Protein AF-A0A965UXH4-F1 (afdb_monomer_lite)

pLDDT: mean 91.54, std 8.18, range [50.12, 96.06]

Structure (mmCIF, N/CA/C/O backbone):
data_AF-A0A965UXH4-F1
#
_entry.id   AF-A0A965UXH4-F1
#
loop_
_atom_site.group_PDB
_atom_site.id
_atom_site.type_symbol
_atom_site.label_atom_id
_atom_site.label_alt_id
_atom_site.label_comp_id
_atom_site.label_asym_id
_atom_site.label_entity_id
_atom_site.label_seq_id
_atom_site.pdbx_PDB_ins_code
_atom_site.Cartn_x
_atom_site.Cartn_y
_atom_site.Cartn_z
_atom_site.occupancy
_atom_site.B_iso_or_equiv
_atom_site.auth_seq_id
_atom_site.auth_comp_id
_atom_site.auth_asym_id
_atom_site.auth_atom_id
_atom_site.pdbx_PDB_model_num
ATOM 1 N N . MET A 1 1 ? -14.035 6.939 7.197 1.00 62.00 1 MET A N 1
ATOM 2 C CA . MET A 1 1 ? -13.379 5.713 6.672 1.00 62.00 1 MET A CA 1
ATOM 3 C C . MET A 1 1 ? -13.310 4.689 7.808 1.00 62.00 1 MET A C 1
ATOM 5 O O . MET A 1 1 ? -12.896 5.083 8.887 1.00 62.00 1 MET A O 1
ATOM 9 N N . SER A 1 2 ? -13.761 3.436 7.649 1.00 86.50 2 SER A N 1
ATOM 10 C CA . SER A 1 2 ? -13.751 2.456 8.760 1.00 86.50 2 SER A CA 1
ATOM 11 C C . SER A 1 2 ? -12.403 1.735 8.881 1.00 86.50 2 SER A C 1
ATOM 13 O O . SER A 1 2 ? -11.711 1.562 7.877 1.00 86.50 2 SER A O 1
ATOM 15 N N . VAL A 1 3 ? -12.055 1.246 10.080 1.00 90.06 3 VAL A N 1
ATOM 16 C CA . VAL A 1 3 ? -10.842 0.429 10.315 1.00 90.06 3 VAL A CA 1
ATOM 17 C C . VAL A 1 3 ? -10.788 -0.777 9.369 1.00 90.06 3 VAL A C 1
ATOM 19 O O . VAL A 1 3 ? -9.725 -1.089 8.835 1.00 90.06 3 VAL A O 1
ATOM 22 N N . LYS A 1 4 ? -11.939 -1.408 9.086 1.00 91.81 4 LYS A N 1
ATOM 23 C CA . LYS A 1 4 ? -12.045 -2.496 8.098 1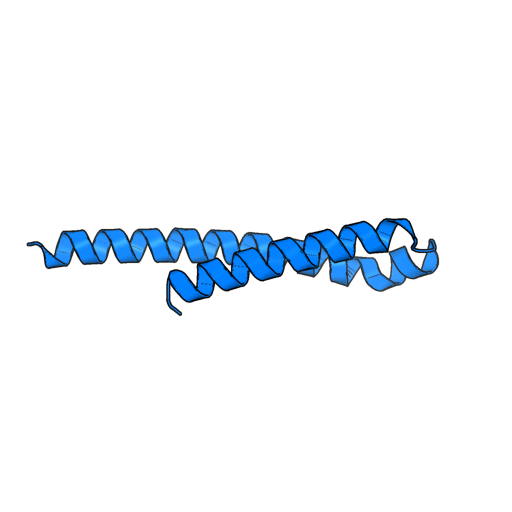.00 91.81 4 LYS A CA 1
ATOM 24 C C . LYS A 1 4 ? -11.625 -2.039 6.695 1.00 91.81 4 LYS A C 1
ATOM 26 O O . LYS A 1 4 ? -10.767 -2.670 6.091 1.00 91.81 4 LYS A O 1
ATOM 31 N N . ARG A 1 5 ? -12.162 -0.917 6.195 1.00 92.06 5 ARG A N 1
ATOM 32 C CA . ARG A 1 5 ? -11.812 -0.376 4.864 1.00 92.06 5 ARG A CA 1
ATOM 33 C C . ARG A 1 5 ? -10.335 0.026 4.773 1.00 92.06 5 ARG A C 1
ATOM 35 O O . ARG A 1 5 ? -9.692 -0.296 3.783 1.00 92.06 5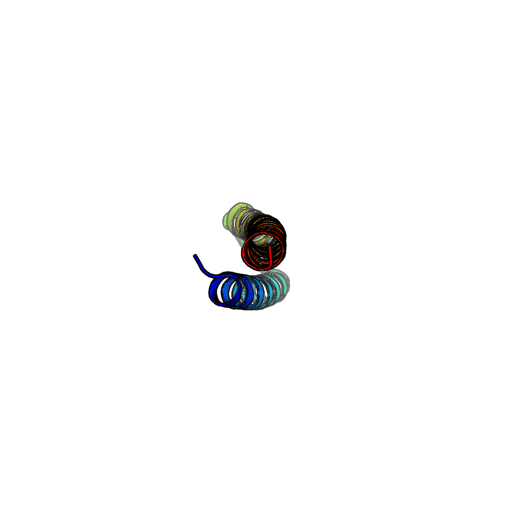 ARG A O 1
ATOM 42 N N . LEU A 1 6 ? -9.783 0.646 5.820 1.00 92.69 6 LEU A N 1
ATOM 43 C CA . LEU A 1 6 ? -8.351 0.972 5.899 1.00 92.69 6 LEU A CA 1
ATOM 44 C C . LEU A 1 6 ? -7.462 -0.279 5.924 1.00 92.69 6 LEU A C 1
ATOM 46 O O . LEU A 1 6 ? -6.387 -0.286 5.331 1.00 92.69 6 LEU A O 1
ATOM 50 N N . THR A 1 7 ? -7.913 -1.349 6.581 1.00 94.19 7 THR A N 1
ATOM 51 C CA . THR A 1 7 ? -7.192 -2.631 6.600 1.00 94.19 7 THR A CA 1
ATOM 52 C C . THR A 1 7 ? -7.118 -3.235 5.201 1.00 94.19 7 THR A C 1
ATOM 54 O O . THR A 1 7 ? -6.027 -3.599 4.766 1.00 94.19 7 THR A O 1
ATOM 57 N N . TYR A 1 8 ? -8.240 -3.275 4.476 1.00 95.12 8 TYR A N 1
ATOM 58 C CA . TYR A 1 8 ? -8.259 -3.752 3.092 1.00 95.12 8 TYR A CA 1
ATOM 59 C C . TYR A 1 8 ? -7.409 -2.884 2.167 1.00 95.12 8 TYR A C 1
ATOM 61 O O . TYR A 1 8 ? -6.625 -3.418 1.389 1.00 95.12 8 TYR A O 1
ATOM 69 N N . LEU A 1 9 ? -7.499 -1.556 2.289 1.00 93.88 9 LEU A N 1
ATOM 70 C CA . LEU A 1 9 ? -6.680 -0.640 1.496 1.00 93.88 9 LEU A CA 1
ATOM 71 C C . LEU A 1 9 ? -5.185 -0.898 1.711 1.00 93.88 9 LEU A C 1
ATOM 73 O O . LEU A 1 9 ? -4.435 -1.001 0.747 1.00 93.88 9 LEU A O 1
ATOM 77 N N . LYS A 1 10 ? -4.754 -1.073 2.965 1.00 94.69 10 LYS A N 1
ATOM 78 C CA . LYS A 1 10 ? -3.360 -1.406 3.282 1.00 94.69 10 LYS A CA 1
ATOM 79 C C . LYS A 1 10 ? -2.936 -2.746 2.669 1.00 94.69 10 LYS A C 1
ATOM 81 O O . LYS A 1 10 ? -1.823 -2.854 2.166 1.00 94.69 10 LYS A O 1
ATOM 86 N N . GLN A 1 11 ? -3.793 -3.767 2.726 1.00 95.25 11 GLN A N 1
ATOM 87 C CA . GLN A 1 11 ? -3.505 -5.073 2.122 1.00 95.25 11 GLN A CA 1
ATOM 88 C C . GLN A 1 11 ? -3.356 -4.972 0.602 1.00 95.25 11 GLN A C 1
ATOM 90 O O . GLN A 1 11 ? -2.401 -5.520 0.054 1.00 95.25 11 GLN A O 1
ATOM 95 N N . LEU A 1 12 ? -4.262 -4.242 -0.053 1.00 95.25 12 LEU A N 1
ATOM 96 C CA . LEU A 1 12 ? -4.212 -4.004 -1.490 1.00 95.25 12 LEU A CA 1
ATOM 97 C C . LEU A 1 12 ? -2.927 -3.269 -1.878 1.00 95.25 12 LEU A C 1
ATOM 99 O O . LEU A 1 12 ? -2.204 -3.763 -2.734 1.00 95.25 12 LEU A O 1
ATOM 103 N N . LEU A 1 13 ? -2.612 -2.158 -1.202 1.00 95.19 13 LEU A N 1
ATOM 104 C CA . LEU A 1 13 ? -1.397 -1.379 -1.456 1.00 95.19 13 LEU A CA 1
ATOM 105 C C . LEU A 1 13 ? -0.140 -2.235 -1.310 1.00 95.19 13 LEU A C 1
ATOM 107 O O . LEU A 1 13 ? 0.694 -2.252 -2.206 1.00 95.19 13 LEU A O 1
ATOM 111 N N . ARG A 1 14 ? -0.039 -3.019 -0.231 1.00 95.06 14 ARG A N 1
ATOM 112 C CA . ARG A 1 14 ? 1.095 -3.925 -0.021 1.00 95.06 14 ARG A CA 1
ATOM 113 C C . ARG A 1 14 ? 1.245 -4.929 -1.166 1.00 95.06 14 ARG A C 1
ATOM 115 O O . ARG A 1 14 ? 2.357 -5.165 -1.633 1.00 95.06 14 ARG A O 1
ATOM 122 N N . TYR A 1 15 ? 0.140 -5.522 -1.617 1.00 96.06 15 TYR A N 1
ATOM 123 C CA . TYR A 1 15 ? 0.154 -6.465 -2.734 1.00 96.06 15 TYR A CA 1
ATOM 124 C C . TYR A 1 15 ? 0.581 -5.789 -4.044 1.00 96.06 15 TYR A C 1
ATOM 126 O O . TYR A 1 15 ? 1.478 -6.281 -4.728 1.00 96.06 15 TYR A O 1
ATOM 134 N N . THR A 1 16 ? -0.009 -4.640 -4.378 1.00 95.25 16 THR A N 1
ATOM 135 C CA . THR A 1 16 ? 0.303 -3.923 -5.620 1.00 95.25 16 THR A CA 1
ATOM 136 C C . THR A 1 16 ? 1.737 -3.406 -5.636 1.00 95.25 16 THR A C 1
ATOM 138 O O . THR A 1 16 ? 2.423 -3.576 -6.639 1.00 95.25 16 THR A O 1
ATOM 141 N N . THR A 1 17 ? 2.229 -2.851 -4.524 1.00 95.44 17 THR A N 1
ATOM 142 C CA . THR A 1 17 ? 3.615 -2.374 -4.400 1.00 95.44 17 THR A CA 1
ATOM 143 C C . THR A 1 17 ? 4.605 -3.530 -4.532 1.00 95.44 17 THR A C 1
ATOM 145 O O . THR A 1 17 ? 5.624 -3.385 -5.204 1.00 95.44 17 THR A O 1
ATOM 148 N N . ALA A 1 18 ? 4.303 -4.702 -3.961 1.00 95.69 18 ALA A N 1
ATOM 149 C CA . ALA A 1 18 ? 5.140 -5.890 -4.124 1.00 95.69 18 ALA A CA 1
ATOM 150 C C . ALA A 1 18 ? 5.236 -6.323 -5.596 1.00 95.69 18 ALA A C 1
ATOM 152 O O . ALA A 1 18 ? 6.339 -6.498 -6.110 1.00 95.69 18 ALA A O 1
ATOM 153 N N . ARG A 1 19 ? 4.100 -6.408 -6.302 1.00 95.50 19 ARG A N 1
ATOM 154 C CA . ARG A 1 19 ? 4.073 -6.753 -7.734 1.00 95.50 19 ARG A CA 1
ATOM 155 C C . ARG A 1 19 ? 4.777 -5.712 -8.603 1.00 95.50 19 ARG A C 1
ATOM 157 O O . ARG A 1 19 ? 5.476 -6.081 -9.541 1.00 95.50 19 ARG A O 1
ATOM 164 N N . LEU A 1 20 ? 4.655 -4.430 -8.265 1.00 93.88 20 LEU A N 1
ATOM 165 C CA . LEU A 1 20 ? 5.360 -3.344 -8.948 1.00 93.88 20 LEU A CA 1
ATOM 166 C C . LEU A 1 20 ? 6.885 -3.468 -8.776 1.00 93.88 20 LEU A C 1
ATOM 168 O O . LEU A 1 20 ? 7.635 -3.323 -9.738 1.00 93.88 20 LEU A O 1
ATOM 172 N N . LYS A 1 21 ? 7.353 -3.787 -7.563 1.00 93.00 21 LYS A N 1
ATOM 173 C CA . LYS A 1 21 ? 8.779 -4.015 -7.274 1.00 93.00 21 LYS A CA 1
ATOM 174 C C . LYS A 1 21 ? 9.324 -5.276 -7.938 1.00 93.00 21 LYS A C 1
ATOM 176 O O . LYS A 1 21 ? 10.498 -5.306 -8.290 1.00 93.00 21 LYS A O 1
ATOM 181 N N . GLU A 1 22 ? 8.501 -6.305 -8.111 1.00 95.44 22 GLU A N 1
ATOM 182 C CA . GLU A 1 22 ? 8.871 -7.476 -8.907 1.00 95.44 22 GLU A CA 1
ATOM 183 C C . GLU A 1 22 ? 9.014 -7.113 -10.385 1.00 95.44 22 GLU A C 1
ATOM 185 O O . GLU A 1 22 ? 10.056 -7.406 -10.959 1.00 95.44 22 GLU A O 1
ATOM 190 N N . ALA A 1 23 ? 8.047 -6.393 -10.961 1.00 92.25 23 ALA A N 1
ATOM 191 C CA . ALA A 1 23 ? 8.112 -5.934 -12.351 1.00 92.25 23 ALA A CA 1
ATOM 192 C C . ALA A 1 23 ? 9.321 -5.021 -12.620 1.00 92.25 23 ALA A C 1
ATOM 194 O O . ALA A 1 23 ? 9.905 -5.080 -13.698 1.00 92.25 23 ALA A O 1
ATOM 195 N N . ARG A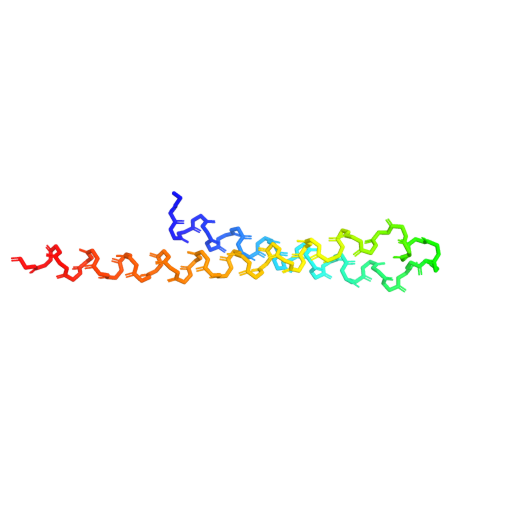 1 24 ? 9.742 -4.222 -11.626 1.00 92.31 24 ARG A N 1
ATOM 196 C CA . ARG A 1 24 ? 10.957 -3.394 -11.705 1.00 92.31 24 ARG A CA 1
ATOM 197 C C . ARG A 1 24 ? 12.208 -4.205 -12.055 1.00 92.31 24 ARG A C 1
ATOM 199 O O . ARG A 1 24 ? 13.109 -3.657 -12.678 1.00 92.31 24 ARG A O 1
ATOM 206 N N . LYS A 1 25 ? 12.292 -5.481 -11.663 1.00 93.50 25 LYS A N 1
ATOM 207 C CA . LYS A 1 25 ? 13.475 -6.319 -11.938 1.00 93.50 25 LYS A CA 1
ATOM 208 C C . LYS A 1 25 ? 13.725 -6.516 -13.434 1.00 93.50 25 LYS A C 1
ATOM 210 O O . LYS A 1 25 ? 14.874 -6.690 -13.820 1.00 93.50 25 LYS A O 1
ATOM 215 N N . ASP A 1 26 ? 12.672 -6.433 -14.242 1.00 94.50 26 ASP A N 1
ATOM 216 C CA . ASP A 1 26 ? 12.731 -6.612 -15.693 1.00 94.50 26 ASP A CA 1
ATOM 217 C C . ASP A 1 26 ? 12.826 -5.272 -16.443 1.00 94.50 26 ASP A C 1
ATOM 219 O O . ASP A 1 26 ? 12.799 -5.231 -17.674 1.00 94.50 26 ASP A O 1
ATOM 223 N N . TRP A 1 27 ? 12.902 -4.148 -15.722 1.00 94.06 27 TRP A N 1
ATOM 224 C CA . TRP A 1 27 ? 12.972 -2.829 -16.339 1.00 94.06 27 TRP A CA 1
ATOM 225 C C . TRP A 1 27 ? 14.364 -2.532 -16.884 1.00 94.06 27 TRP A C 1
ATOM 227 O O . TRP A 1 27 ? 15.390 -2.743 -16.241 1.00 94.06 27 TRP A O 1
ATOM 237 N N . THR A 1 28 ? 14.387 -1.931 -18.066 1.00 95.62 28 THR A N 1
ATOM 238 C CA . THR A 1 28 ? 15.576 -1.270 -18.602 1.00 95.62 28 THR A CA 1
ATOM 239 C C . THR A 1 28 ? 15.921 -0.021 -17.785 1.00 95.62 28 THR A C 1
ATOM 241 O O . THR A 1 28 ? 15.063 0.579 -17.134 1.00 95.62 28 THR A O 1
ATOM 244 N N . HIS A 1 29 ? 17.165 0.453 -17.888 1.00 92.94 29 HIS A N 1
ATOM 245 C CA . HIS A 1 29 ? 17.613 1.665 -17.192 1.00 92.94 29 HIS A CA 1
ATOM 246 C C . HIS A 1 29 ? 16.749 2.906 -17.503 1.00 92.94 29 HIS A C 1
ATOM 248 O O . HIS A 1 29 ? 16.476 3.726 -16.625 1.00 92.94 29 HIS A O 1
ATOM 254 N N . SER A 1 30 ? 16.270 3.038 -18.747 1.00 94.94 30 SER A N 1
ATOM 255 C CA . SER A 1 30 ? 15.376 4.135 -19.138 1.00 94.94 30 SER A CA 1
ATOM 256 C C . SER A 1 30 ? 14.001 4.023 -18.471 1.00 94.94 30 SER A C 1
ATOM 258 O O . SER A 1 30 ? 13.493 5.024 -17.968 1.00 94.94 30 SER A O 1
ATOM 260 N N . GLN A 1 31 ? 13.429 2.817 -18.401 1.00 94.06 31 GLN A N 1
ATOM 261 C CA . GLN A 1 31 ? 12.162 2.574 -17.701 1.00 94.06 31 GLN A CA 1
ATOM 262 C C . GLN A 1 31 ? 12.295 2.841 -16.201 1.00 94.06 31 GLN A C 1
ATOM 264 O O . GLN A 1 31 ? 11.440 3.499 -15.616 1.00 94.06 31 GLN A O 1
ATOM 269 N N . GLU A 1 32 ? 13.398 2.415 -15.584 1.00 92.25 32 GLU A N 1
ATOM 270 C CA . GLU A 1 32 ? 13.660 2.689 -14.173 1.00 92.25 32 GLU A CA 1
ATOM 271 C C . GLU A 1 32 ? 13.756 4.188 -13.877 1.00 92.25 32 GLU A C 1
ATOM 273 O O . GLU A 1 32 ? 13.199 4.653 -12.883 1.00 92.25 32 GLU A O 1
ATOM 278 N N . LYS A 1 33 ? 14.397 4.966 -14.758 1.00 93.81 33 LYS A N 1
ATOM 279 C CA . LYS A 1 33 ? 14.449 6.427 -14.631 1.00 93.81 33 LYS A CA 1
ATOM 280 C C . LYS A 1 33 ? 13.067 7.068 -14.791 1.00 93.81 33 LYS A C 1
ATOM 282 O O . LYS A 1 33 ? 12.748 7.983 -14.036 1.00 93.81 33 LYS A O 1
ATOM 287 N N . ASN A 1 34 ? 12.265 6.587 -15.739 1.00 94.00 34 ASN A N 1
ATOM 288 C CA . ASN A 1 34 ? 10.959 7.164 -16.067 1.00 94.00 34 ASN A CA 1
ATOM 289 C C . ASN A 1 34 ? 9.862 6.839 -15.042 1.00 94.00 34 ASN A C 1
ATOM 291 O O . ASN A 1 34 ? 8.923 7.613 -14.930 1.00 94.00 34 ASN A O 1
ATOM 295 N N . TYR A 1 35 ? 9.973 5.723 -14.313 1.00 94.06 35 TYR A N 1
ATOM 296 C CA . TYR A 1 35 ? 8.947 5.254 -13.366 1.00 94.06 35 TYR A CA 1
ATOM 297 C C . TYR A 1 35 ? 9.402 5.264 -11.899 1.00 94.06 35 TYR A C 1
ATOM 299 O O . TYR A 1 35 ? 8.763 4.670 -11.023 1.00 94.06 35 TYR A O 1
ATOM 307 N N . LYS A 1 36 ? 10.533 5.915 -11.607 1.00 91.75 36 LYS A N 1
ATOM 308 C CA . LYS A 1 36 ? 11.082 6.029 -10.247 1.00 91.75 36 LYS A CA 1
ATOM 309 C C . LYS A 1 36 ? 10.100 6.704 -9.281 1.00 91.75 36 LYS A C 1
ATOM 311 O O . LYS A 1 36 ? 10.026 6.330 -8.111 1.00 91.75 36 LYS A O 1
ATOM 316 N N . ASP A 1 37 ? 9.367 7.692 -9.774 1.00 94.81 37 ASP A N 1
ATOM 317 C CA . ASP A 1 37 ? 8.324 8.427 -9.062 1.00 94.81 37 ASP A CA 1
ATOM 318 C C . ASP A 1 37 ? 7.161 7.516 -8.645 1.00 94.81 37 ASP A C 1
ATOM 320 O O . ASP A 1 37 ? 6.739 7.557 -7.491 1.00 94.81 37 ASP A O 1
ATOM 324 N N . ILE A 1 38 ? 6.701 6.626 -9.531 1.00 93.25 38 ILE A N 1
ATOM 325 C CA . ILE A 1 38 ? 5.608 5.684 -9.246 1.00 93.25 38 ILE A CA 1
ATOM 326 C C . ILE A 1 38 ? 5.971 4.783 -8.063 1.00 93.25 38 ILE A C 1
ATOM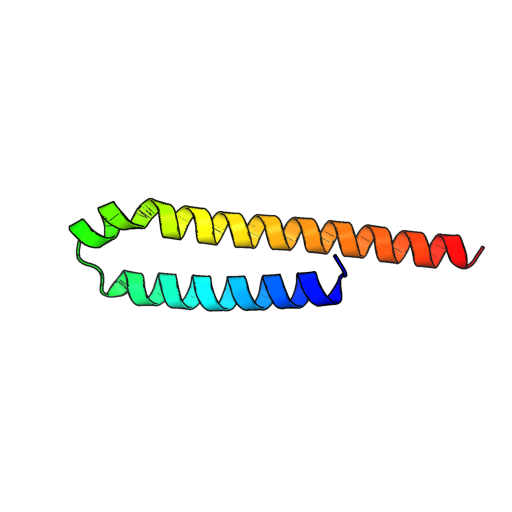 328 O O . ILE A 1 38 ? 5.168 4.607 -7.147 1.00 93.25 38 ILE A O 1
ATOM 332 N N . LEU A 1 39 ? 7.192 4.239 -8.049 1.00 90.81 39 LEU A N 1
ATOM 333 C CA . LEU A 1 39 ? 7.678 3.402 -6.947 1.00 90.81 39 LEU A CA 1
ATOM 334 C C . LEU A 1 39 ? 7.747 4.182 -5.630 1.00 90.81 39 LEU A C 1
ATOM 336 O O . LEU A 1 39 ? 7.310 3.682 -4.595 1.00 90.81 39 LEU A O 1
ATOM 340 N N . TYR A 1 40 ? 8.254 5.416 -5.679 1.00 94.31 40 TYR A N 1
ATOM 341 C CA . TYR A 1 40 ? 8.316 6.291 -4.512 1.00 94.31 40 TYR A CA 1
ATOM 342 C C . TYR A 1 40 ? 6.920 6.592 -3.947 1.00 94.31 40 TYR A C 1
ATOM 344 O O . TYR A 1 40 ? 6.692 6.464 -2.743 1.00 94.31 40 TYR A O 1
ATOM 352 N N . HIS A 1 41 ? 5.961 6.937 -4.807 1.00 95.62 41 HIS A N 1
ATOM 353 C CA . HIS A 1 41 ? 4.590 7.218 -4.391 1.00 95.62 41 HIS A CA 1
ATOM 354 C C . HIS A 1 41 ? 3.858 5.970 -3.883 1.00 95.62 41 HIS A C 1
ATOM 356 O O . HIS A 1 41 ? 3.072 6.079 -2.941 1.00 95.62 41 HIS A O 1
ATOM 362 N N . ALA A 1 42 ? 4.139 4.790 -4.442 1.00 94.19 42 ALA A N 1
ATOM 363 C CA . ALA A 1 42 ? 3.598 3.525 -3.949 1.00 94.19 42 ALA A CA 1
ATOM 364 C C . ALA A 1 42 ? 4.089 3.208 -2.523 1.00 94.19 42 ALA A C 1
ATOM 366 O O . ALA A 1 42 ? 3.284 2.848 -1.660 1.00 94.19 42 ALA A O 1
ATOM 367 N N . ASP A 1 43 ? 5.382 3.412 -2.252 1.00 93.00 43 ASP A N 1
ATOM 368 C CA . ASP A 1 43 ? 5.955 3.251 -0.910 1.00 93.00 43 ASP A CA 1
ATOM 369 C C . ASP A 1 43 ? 5.372 4.273 0.080 1.00 93.00 43 ASP A C 1
ATOM 371 O O . ASP A 1 43 ? 4.962 3.913 1.188 1.00 93.00 43 ASP A O 1
ATOM 375 N N . LEU A 1 44 ? 5.252 5.539 -0.333 1.00 95.88 44 LEU A N 1
ATOM 376 C CA . LEU A 1 44 ? 4.640 6.588 0.485 1.00 95.88 44 LEU A CA 1
ATOM 377 C C . LEU A 1 44 ? 3.178 6.264 0.827 1.00 95.88 44 LEU A C 1
ATOM 379 O O . LEU A 1 44 ? 2.760 6.418 1.977 1.00 95.88 44 LEU A O 1
ATOM 383 N N . ALA A 1 45 ? 2.399 5.785 -0.146 1.00 94.94 45 ALA A N 1
ATOM 384 C CA . ALA A 1 45 ? 1.005 5.407 0.062 1.00 94.94 45 ALA A CA 1
ATOM 385 C C . ALA A 1 45 ? 0.864 4.272 1.089 1.00 94.94 45 ALA A C 1
ATOM 387 O O . ALA A 1 45 ? -0.034 4.317 1.935 1.00 94.94 45 ALA A O 1
ATOM 388 N N . GLU A 1 46 ? 1.760 3.279 1.068 1.00 93.81 46 GLU A N 1
ATOM 389 C CA . GLU A 1 46 ? 1.758 2.186 2.045 1.00 93.81 46 GLU A CA 1
ATOM 390 C C . GLU A 1 46 ? 2.042 2.690 3.472 1.00 93.81 46 GLU A C 1
ATOM 392 O O . GLU A 1 46 ? 1.340 2.304 4.417 1.00 93.81 46 GLU A O 1
ATOM 397 N N . VAL A 1 47 ? 3.015 3.596 3.632 1.00 95.38 47 VAL A N 1
ATOM 398 C CA . VAL A 1 47 ? 3.336 4.231 4.924 1.00 95.38 47 VAL A CA 1
ATOM 399 C C . VAL A 1 47 ? 2.141 5.028 5.447 1.00 95.38 47 VAL A C 1
ATOM 401 O O . VAL A 1 47 ? 1.692 4.802 6.573 1.00 95.38 47 VAL A O 1
ATOM 404 N N . MET A 1 48 ? 1.554 5.886 4.612 1.00 95.50 48 MET A N 1
ATOM 405 C CA . MET A 1 48 ? 0.395 6.702 4.985 1.00 95.50 48 MET A CA 1
ATOM 406 C C . MET A 1 48 ? -0.810 5.839 5.380 1.00 95.50 48 MET A C 1
ATOM 408 O O . MET A 1 48 ? -1.469 6.099 6.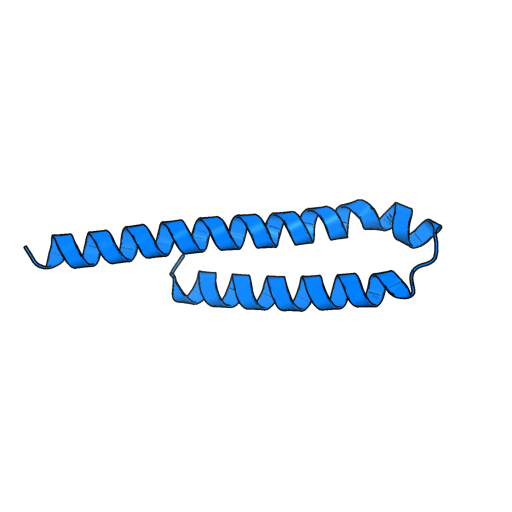390 1.00 95.50 48 MET A O 1
ATOM 412 N N . ALA A 1 49 ? -1.084 4.763 4.636 1.00 94.56 49 ALA A N 1
ATOM 413 C CA . ALA A 1 49 ? -2.161 3.832 4.963 1.00 94.56 49 ALA A CA 1
ATOM 414 C C . ALA A 1 49 ? -1.933 3.132 6.313 1.00 94.56 49 ALA A C 1
ATOM 416 O O . ALA A 1 49 ? -2.887 2.920 7.069 1.00 94.56 49 ALA A O 1
ATOM 417 N N . LYS A 1 50 ? -0.680 2.793 6.648 1.00 94.62 50 LYS A N 1
ATOM 418 C CA . LYS A 1 50 ? -0.321 2.223 7.954 1.00 94.62 50 LYS A CA 1
ATOM 419 C C . LYS A 1 50 ? -0.597 3.213 9.085 1.00 94.62 50 LYS A C 1
ATOM 421 O O . LYS A 1 50 ? -1.272 2.837 10.043 1.00 94.62 50 LYS A O 1
ATOM 426 N N . GLU A 1 51 ? -0.137 4.454 8.963 1.00 95.50 51 GLU A N 1
ATOM 427 C CA . GLU A 1 51 ? -0.340 5.479 9.993 1.00 95.50 51 GLU A CA 1
ATOM 428 C C . GLU A 1 51 ? -1.822 5.789 10.218 1.00 95.50 51 GLU A C 1
ATOM 430 O O . GLU A 1 51 ? -2.292 5.840 11.359 1.00 95.50 51 GLU A O 1
ATOM 435 N N . LEU A 1 52 ? -2.589 5.941 9.134 1.00 95.12 52 LEU A N 1
ATOM 436 C CA . LEU A 1 52 ? -4.031 6.170 9.205 1.00 95.12 52 LEU A CA 1
ATOM 437 C C . LEU A 1 52 ? -4.754 5.004 9.882 1.00 95.12 52 LEU A C 1
ATOM 439 O O . LEU A 1 52 ? -5.638 5.227 10.710 1.00 95.12 52 LEU A O 1
ATOM 443 N N . LEU A 1 53 ? -4.367 3.761 9.577 1.00 95.50 53 LEU A N 1
ATOM 444 C CA . LEU A 1 53 ? -4.936 2.577 10.217 1.00 95.50 53 LEU A CA 1
ATOM 445 C C . LEU A 1 53 ? -4.624 2.531 11.717 1.00 95.50 53 LEU A C 1
ATOM 447 O O . LEU A 1 53 ? -5.505 2.211 12.514 1.00 95.50 53 LEU A O 1
ATOM 451 N N . GLU A 1 54 ? -3.395 2.851 12.119 1.00 95.50 54 GLU A N 1
ATOM 452 C CA . GLU A 1 54 ? -3.002 2.895 13.530 1.00 95.50 54 GLU A CA 1
ATOM 453 C C . GLU A 1 54 ? -3.768 3.975 14.300 1.00 95.50 54 GLU A C 1
ATOM 455 O O . GLU A 1 54 ? -4.298 3.699 15.380 1.00 95.50 54 GLU A O 1
ATOM 460 N N . ARG A 1 55 ? -3.913 5.177 13.728 1.00 94.44 55 ARG A N 1
ATOM 461 C CA . ARG A 1 55 ? -4.730 6.253 14.313 1.00 94.44 55 ARG A CA 1
ATOM 462 C C . ARG A 1 55 ? -6.197 5.845 14.427 1.00 94.44 55 ARG A C 1
ATOM 464 O O . ARG A 1 55 ? -6.789 5.996 15.492 1.00 94.44 55 ARG A O 1
ATOM 471 N N . ALA A 1 56 ? -6.766 5.259 13.374 1.00 93.94 56 ALA A N 1
ATOM 472 C CA . ALA A 1 56 ? -8.154 4.806 13.379 1.00 93.94 56 ALA A CA 1
ATOM 473 C C . ALA A 1 56 ? -8.411 3.726 14.445 1.00 93.94 56 ALA A C 1
ATOM 475 O O . ALA A 1 56 ? -9.424 3.779 15.139 1.00 93.94 56 ALA A O 1
ATOM 476 N N . LYS A 1 57 ? -7.476 2.783 14.632 1.00 93.56 57 LYS A N 1
ATOM 477 C CA . LYS A 1 57 ? -7.545 1.781 15.709 1.00 93.56 57 LYS A CA 1
ATOM 478 C C . LYS A 1 57 ? -7.483 2.417 17.099 1.00 93.56 57 LYS A C 1
ATOM 480 O O . LYS A 1 57 ? -8.238 2.008 17.977 1.00 93.56 57 LYS A O 1
ATOM 485 N N . LYS A 1 58 ? -6.616 3.419 17.301 1.00 94.00 58 LYS A N 1
ATOM 486 C CA . LYS A 1 58 ? -6.526 4.158 18.574 1.00 94.00 58 LYS A CA 1
ATOM 487 C C . LYS A 1 58 ? -7.842 4.860 18.910 1.00 94.00 58 LYS A C 1
ATOM 489 O O . LYS A 1 58 ? -8.319 4.720 20.032 1.00 94.00 58 LYS A O 1
ATOM 494 N N . TYR A 1 59 ? -8.449 5.556 17.947 1.00 91.75 59 TYR A N 1
ATOM 495 C CA . TYR A 1 59 ? -9.744 6.209 18.161 1.00 91.75 59 TYR A CA 1
ATOM 496 C C . TYR A 1 59 ? -10.855 5.200 18.444 1.00 91.75 59 TYR A C 1
ATOM 498 O O . TYR A 1 59 ? -11.556 5.354 19.435 1.00 91.75 59 TYR A O 1
ATOM 506 N N . GLN A 1 60 ? -10.937 4.110 17.673 1.00 91.00 60 GLN A N 1
ATOM 507 C CA . GLN A 1 60 ? -11.925 3.057 17.921 1.00 91.00 60 GLN A CA 1
ATOM 508 C C . GLN A 1 60 ? -11.808 2.474 19.337 1.00 91.00 60 GLN A C 1
ATOM 510 O O . GLN A 1 60 ? -12.821 2.263 19.997 1.0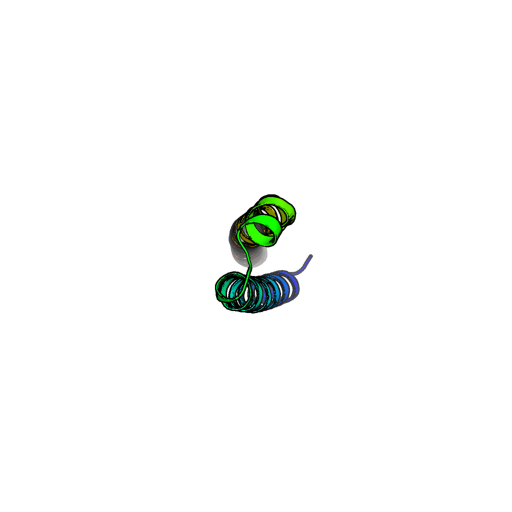0 91.00 60 GLN A O 1
ATOM 515 N N . LYS A 1 61 ? -10.582 2.224 19.818 1.00 91.50 61 LYS A N 1
ATOM 516 C CA . LYS A 1 61 ? -10.349 1.725 21.179 1.00 91.50 61 LYS A CA 1
ATOM 517 C C . LYS A 1 61 ? -10.809 2.734 22.237 1.00 91.50 61 LYS A C 1
ATOM 519 O O . LYS A 1 61 ? -11.545 2.353 23.139 1.00 91.50 61 LYS A O 1
ATOM 524 N N . ARG A 1 62 ? -10.425 4.006 22.096 1.00 89.94 62 ARG A N 1
ATOM 525 C CA . ARG A 1 62 ? -10.829 5.080 23.017 1.00 89.94 62 ARG A CA 1
ATOM 526 C C . ARG A 1 62 ? -12.349 5.234 23.078 1.00 89.94 62 ARG A C 1
ATOM 528 O O . ARG A 1 62 ? -12.907 5.370 24.159 1.00 89.94 62 ARG A O 1
ATOM 535 N N . ASP A 1 63 ? -13.017 5.206 21.931 1.00 88.50 63 ASP A N 1
ATOM 536 C CA . ASP A 1 63 ? -14.465 5.402 21.866 1.00 88.50 63 ASP A CA 1
ATOM 537 C C . ASP A 1 63 ? -15.214 4.209 22.502 1.00 88.50 63 ASP A C 1
ATOM 539 O O . ASP A 1 63 ? -16.215 4.406 23.187 1.00 88.50 63 ASP A O 1
ATOM 543 N N . LEU A 1 64 ? -14.683 2.984 22.378 1.00 88.31 64 LEU A N 1
ATOM 544 C CA . LEU A 1 64 ? -15.188 1.797 23.088 1.00 88.31 64 LEU A CA 1
ATOM 545 C C . LEU A 1 64 ? -14.975 1.861 24.608 1.00 88.31 64 LEU A C 1
ATOM 547 O O . LEU A 1 64 ? -15.784 1.319 25.355 1.00 88.31 64 LEU A O 1
ATOM 551 N N . GLU A 1 65 ? -13.880 2.463 25.072 1.00 87.75 65 GLU A N 1
ATOM 552 C CA . GLU A 1 65 ? -13.587 2.631 26.502 1.00 87.75 65 GLU A CA 1
ATOM 553 C C . GLU A 1 65 ? -14.448 3.735 27.129 1.00 87.75 65 GLU A C 1
ATOM 555 O O . GLU A 1 65 ? -14.957 3.562 28.234 1.00 87.75 65 GLU A O 1
ATOM 560 N N . ASN A 1 66 ? -14.665 4.838 26.409 1.00 84.00 66 ASN A N 1
ATOM 561 C CA . ASN A 1 66 ? -15.494 5.951 26.869 1.00 84.00 66 ASN A CA 1
ATOM 562 C C . ASN A 1 66 ? -16.994 5.641 26.817 1.00 84.00 66 ASN A C 1
ATOM 564 O O . ASN A 1 66 ? -17.714 6.082 27.698 1.00 84.00 66 ASN A O 1
ATOM 568 N N . GLY A 1 67 ? -17.466 4.873 25.831 1.00 71.69 67 GLY A N 1
ATOM 569 C CA . GLY A 1 67 ? -18.872 4.453 25.749 1.00 71.69 67 GLY A CA 1
ATOM 570 C C . GLY A 1 67 ? -19.264 3.338 26.727 1.00 71.69 67 GLY A C 1
ATOM 571 O O . GLY A 1 67 ? -20.426 2.948 26.767 1.00 71.69 67 GLY A O 1
ATOM 572 N N . LYS A 1 68 ? -18.300 2.790 27.479 1.00 59.44 68 LYS A N 1
ATOM 573 C CA . LYS A 1 68 ? -18.528 1.828 28.571 1.00 59.44 68 LYS A CA 1
ATOM 574 C C . LYS A 1 68 ? -18.630 2.490 29.953 1.00 59.44 68 LYS A C 1
ATOM 576 O O . LYS A 1 68 ? -18.864 1.771 30.923 1.00 59.44 68 LYS A O 1
ATOM 581 N N . LYS A 1 69 ? -18.400 3.802 30.045 1.00 50.12 69 LYS A N 1
ATOM 582 C CA . LYS A 1 69 ? -18.652 4.619 31.240 1.00 50.12 69 LYS A CA 1
ATOM 583 C C . LYS A 1 69 ? -20.027 5.260 31.143 1.00 50.12 69 LYS A C 1
ATOM 585 O O . LYS A 1 69 ? -20.630 5.430 32.220 1.00 50.12 69 LYS A O 1
#

Sequence (69 aa):
MSVKRLTYLKQLLRYTTARLKEARKDWTHSQEKNYKDILYHADLAEVMAKELLERAKKYQKRDLENGKK

Secondary structure (DSSP, 8-state):
--HHHHHHHHHHHHHHHHHHHHHGGG--HHHHHHTHHHHHHHHHHHHHHHHHHHHHHHHHHHHHHHTT-

Radius of gyration: 16.98 Å; chains: 1; bounding box: 36×16×50 Å

Foldseek 3Di:
DALVVLVVQLVVLVVVLVVVVVVVVVDDPVRCVVCVVVNVVSVVSNVVSVVVSVVNVVVVVVVVVVVVD